Protein AF-A0A8J1VUG6-F1 (afdb_monomer_lite)

Radius of gyration: 17.3 Å; chains: 1; bounding box: 51×29×43 Å

Foldseek 3Di:
DDQAAWEEEEEEALQCAVLSVVVQVVLVPDPSHDYYHYQDDHPPPPCNHPDQVVRVVSRVVCCVVVVGVYYDYGYDDPPDDDDSVVVNVVVVVVSVDDDDCPDPCVVVVVVVVCVVVVNDDPDPPDDD

pLDDT: mean 87.61, std 13.74, range [41.72, 98.06]

Structure (mmCIF, N/CA/C/O backbone):
data_AF-A0A8J1VUG6-F1
#
_entry.id   AF-A0A8J1VUG6-F1
#
loop_
_atom_site.group_PDB
_atom_site.id
_atom_site.type_symbol
_atom_site.label_atom_id
_atom_site.label_alt_id
_atom_site.label_comp_id
_atom_site.label_asym_id
_atom_site.label_entity_id
_atom_site.label_seq_id
_atom_site.pdbx_PDB_ins_code
_atom_site.Cartn_x
_atom_site.Cartn_y
_atom_site.Cartn_z
_atom_site.occupancy
_atom_site.B_iso_or_equiv
_atom_site.auth_seq_id
_atom_site.auth_comp_id
_atom_site.auth_asym_id
_atom_site.auth_atom_id
_atom_site.pdbx_PDB_model_num
ATOM 1 N N . MET A 1 1 ? -2.597 5.042 23.668 1.00 48.38 1 MET A N 1
ATOM 2 C CA . MET A 1 1 ? -2.965 4.086 22.602 1.00 48.38 1 MET A CA 1
ATOM 3 C C . MET A 1 1 ? -1.822 4.036 21.604 1.00 48.38 1 MET A C 1
ATOM 5 O O . MET A 1 1 ? -1.421 5.086 21.121 1.00 48.38 1 MET A O 1
ATOM 9 N N . THR A 1 2 ? -1.231 2.868 21.366 1.00 62.34 2 THR A N 1
ATOM 10 C CA . THR A 1 2 ? -0.199 2.692 20.334 1.00 62.34 2 THR A CA 1
ATOM 11 C C . THR A 1 2 ? -0.850 2.777 18.956 1.00 62.34 2 THR A C 1
ATOM 13 O O . THR A 1 2 ? -1.847 2.101 18.719 1.00 62.34 2 THR A O 1
ATOM 16 N N . GLN A 1 3 ? -0.310 3.614 18.069 1.00 69.06 3 GLN A N 1
ATOM 17 C CA . GLN A 1 3 ? -0.737 3.678 16.667 1.00 69.06 3 GLN A CA 1
ATOM 18 C C . GLN A 1 3 ? -0.625 2.275 16.030 1.00 69.06 3 GLN A C 1
ATOM 20 O O . GLN A 1 3 ? 0.370 1.588 16.296 1.00 69.06 3 GLN A O 1
ATOM 25 N N . PRO A 1 4 ? -1.616 1.827 15.236 1.00 78.19 4 PRO A N 1
ATOM 26 C CA . PRO A 1 4 ? -1.541 0.545 14.542 1.00 78.19 4 PRO A CA 1
ATOM 27 C C . PRO A 1 4 ? -0.315 0.506 13.623 1.00 78.19 4 PRO A C 1
ATOM 29 O O . PRO A 1 4 ? 0.043 1.511 13.007 1.00 78.19 4 PRO A O 1
ATOM 32 N N . LYS A 1 5 ? 0.347 -0.656 13.563 1.00 92.50 5 LYS A N 1
ATOM 33 C CA . LYS A 1 5 ? 1.493 -0.887 12.680 1.00 92.50 5 LYS A CA 1
ATOM 34 C C . LYS A 1 5 ? 1.065 -1.730 11.485 1.00 92.50 5 LYS A C 1
ATOM 36 O O . LYS A 1 5 ? 0.889 -2.936 11.632 1.00 92.50 5 LYS A O 1
ATOM 41 N N . TRP A 1 6 ? 0.933 -1.097 10.328 1.00 96.56 6 TRP A N 1
ATOM 42 C CA . TRP A 1 6 ? 0.391 -1.700 9.114 1.00 96.56 6 TRP A CA 1
ATOM 43 C C . TRP A 1 6 ? 1.399 -2.592 8.389 1.00 96.56 6 TRP A C 1
ATOM 45 O O . TRP A 1 6 ? 2.557 -2.218 8.201 1.00 96.56 6 TRP A O 1
ATOM 55 N N . THR A 1 7 ? 0.946 -3.742 7.912 1.00 98.06 7 THR A N 1
ATOM 56 C CA . THR A 1 7 ? 1.592 -4.514 6.852 1.00 98.06 7 THR A CA 1
ATOM 57 C C . THR A 1 7 ? 0.941 -4.139 5.528 1.00 98.06 7 THR A C 1
ATOM 59 O O . THR A 1 7 ? -0.271 -4.262 5.379 1.00 98.06 7 THR A O 1
ATOM 62 N N . ILE A 1 8 ? 1.721 -3.641 4.572 1.00 98.06 8 ILE A N 1
ATOM 63 C CA . ILE A 1 8 ? 1.186 -3.060 3.334 1.00 98.06 8 ILE A CA 1
ATOM 64 C C . ILE A 1 8 ? 1.662 -3.880 2.143 1.00 98.06 8 ILE A C 1
ATOM 66 O O . ILE A 1 8 ? 2.869 -4.005 1.938 1.00 98.06 8 ILE A O 1
ATOM 70 N N . SER A 1 9 ? 0.740 -4.407 1.338 1.00 98.00 9 SER A N 1
ATOM 71 C CA . SER A 1 9 ? 1.074 -4.908 0.007 1.00 98.00 9 SER A CA 1
ATOM 72 C C . SER A 1 9 ? 1.249 -3.728 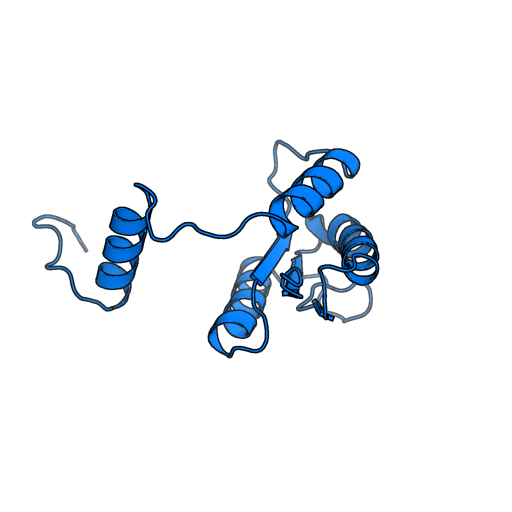-0.954 1.00 98.00 9 SER A C 1
ATOM 74 O O . SER A 1 9 ? 0.476 -2.774 -0.955 1.00 98.00 9 SER A O 1
ATOM 76 N N . LEU A 1 10 ? 2.318 -3.739 -1.740 1.00 97.25 10 LEU A N 1
ATOM 77 C CA . LEU A 1 10 ? 2.697 -2.639 -2.616 1.00 97.25 10 LEU A CA 1
ATOM 78 C C . LEU A 1 10 ? 2.913 -3.174 -4.025 1.00 97.25 10 LEU A C 1
ATOM 80 O O . LEU A 1 10 ? 3.736 -4.066 -4.222 1.00 97.25 10 LEU A O 1
ATOM 84 N N . GLY A 1 11 ? 2.203 -2.610 -4.997 1.00 94.62 11 GLY A N 1
ATOM 85 C CA . GLY A 1 11 ? 2.278 -3.047 -6.385 1.00 94.62 11 GLY A CA 1
ATOM 86 C C . GLY A 1 11 ? 2.260 -1.894 -7.378 1.00 94.62 11 GLY A C 1
ATOM 87 O O . GLY A 1 11 ? 1.700 -0.831 -7.110 1.00 94.62 11 GLY A O 1
ATOM 88 N N . ALA A 1 12 ? 2.889 -2.100 -8.529 1.00 93.12 12 ALA A N 1
ATOM 89 C CA . ALA A 1 12 ? 2.805 -1.186 -9.660 1.00 93.12 12 ALA A CA 1
ATOM 90 C C . ALA A 1 12 ? 2.991 -1.910 -10.992 1.00 93.12 12 ALA A C 1
ATOM 92 O O . ALA A 1 12 ? 3.654 -2.942 -11.028 1.00 93.12 12 ALA A O 1
ATOM 93 N N . ASP A 1 13 ? 2.452 -1.357 -12.075 1.00 90.00 13 ASP A N 1
ATOM 94 C CA . ASP A 1 13 ? 2.910 -1.699 -13.425 1.00 90.00 13 ASP A CA 1
ATOM 95 C C . ASP A 1 13 ? 4.224 -0.958 -13.755 1.00 90.00 13 ASP A C 1
ATOM 97 O O . ASP A 1 13 ? 4.775 -0.222 -12.925 1.00 90.00 13 ASP A O 1
ATOM 101 N N . SER A 1 14 ? 4.748 -1.142 -14.969 1.00 88.69 14 SER A N 1
ATOM 102 C CA . SER A 1 14 ? 5.983 -0.481 -15.412 1.00 88.69 14 SER A CA 1
ATOM 103 C C . SER A 1 14 ? 5.906 1.049 -15.336 1.00 88.69 14 SER A C 1
ATOM 105 O O . SER A 1 14 ? 6.895 1.694 -14.986 1.00 88.69 14 SER A O 1
ATOM 107 N N . ALA A 1 15 ? 4.731 1.639 -15.575 1.00 88.19 15 ALA A N 1
ATOM 108 C CA . ALA A 1 15 ? 4.528 3.085 -15.513 1.00 88.19 15 ALA A CA 1
ATOM 109 C C . ALA A 1 15 ? 4.610 3.640 -14.078 1.00 88.19 15 ALA A C 1
ATOM 111 O O . ALA A 1 15 ? 5.022 4.784 -13.880 1.00 88.19 15 ALA A O 1
ATOM 112 N N . GLY A 1 16 ? 4.242 2.846 -13.070 1.00 88.81 16 GLY A N 1
ATOM 113 C CA . GLY A 1 16 ? 4.299 3.230 -11.657 1.00 88.81 16 GLY A CA 1
ATOM 114 C C . GLY A 1 16 ? 5.609 2.896 -10.934 1.00 88.81 16 GLY A C 1
ATOM 115 O O . GLY A 1 16 ? 5.754 3.226 -9.754 1.00 88.81 16 GLY A O 1
ATOM 116 N N . LEU A 1 17 ? 6.565 2.240 -11.598 1.00 90.25 17 LEU A N 1
ATOM 117 C CA . LEU A 1 17 ? 7.721 1.597 -10.960 1.00 90.25 17 LEU A CA 1
ATOM 118 C C . LEU A 1 17 ? 8.624 2.549 -10.161 1.00 90.25 17 LEU A C 1
ATOM 120 O O . LEU A 1 17 ? 9.036 2.230 -9.040 1.00 90.25 17 LEU A O 1
ATOM 124 N N . ASP A 1 18 ? 8.916 3.729 -10.703 1.00 91.06 18 ASP A N 1
ATOM 125 C CA . ASP A 1 18 ? 9.763 4.708 -10.016 1.00 91.06 18 ASP A CA 1
ATOM 126 C C . ASP A 1 18 ? 9.070 5.262 -8.762 1.00 91.06 18 ASP A C 1
ATOM 128 O O . ASP A 1 18 ? 9.683 5.351 -7.697 1.00 91.06 18 ASP A O 1
ATOM 132 N N . TYR A 1 19 ? 7.764 5.536 -8.845 1.00 93.12 19 TYR A N 1
ATOM 133 C CA . TYR A 1 19 ? 6.966 5.973 -7.695 1.00 93.12 19 TYR A CA 1
ATOM 134 C C . TYR A 1 19 ? 6.896 4.878 -6.640 1.00 93.12 19 TYR A C 1
ATOM 136 O O . TYR A 1 19 ? 7.088 5.158 -5.459 1.00 93.12 19 TYR A O 1
ATOM 144 N N . LYS A 1 20 ? 6.683 3.627 -7.059 1.00 93.94 20 LYS A N 1
ATOM 145 C CA . LYS A 1 20 ? 6.674 2.478 -6.155 1.00 93.94 20 LYS A CA 1
ATOM 146 C C . LYS A 1 20 ? 7.983 2.364 -5.391 1.00 93.94 20 LYS A C 1
ATOM 148 O O . LYS A 1 20 ? 7.961 2.195 -4.179 1.00 93.94 2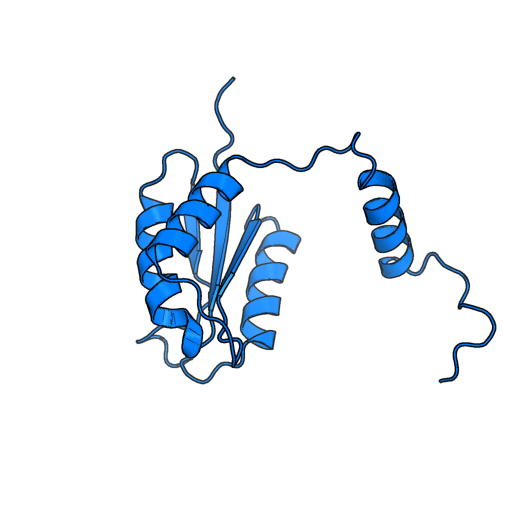0 LYS A O 1
ATOM 153 N N . THR A 1 21 ? 9.110 2.497 -6.085 1.00 93.12 21 THR A N 1
ATOM 154 C CA . THR A 1 21 ? 10.444 2.397 -5.480 1.00 93.12 21 THR A CA 1
ATOM 155 C C . THR A 1 21 ? 10.654 3.478 -4.421 1.00 93.12 21 THR A C 1
ATOM 157 O O . THR A 1 21 ? 11.097 3.186 -3.312 1.00 93.12 21 THR A O 1
ATOM 160 N N . ILE A 1 22 ? 10.284 4.721 -4.738 1.00 94.94 22 ILE A N 1
ATOM 161 C CA . ILE A 1 22 ? 10.416 5.852 -3.815 1.00 94.94 22 ILE A CA 1
ATOM 162 C C . ILE A 1 22 ? 9.494 5.679 -2.603 1.00 94.94 22 ILE A C 1
ATOM 164 O O . ILE A 1 22 ? 9.944 5.773 -1.462 1.00 94.94 22 ILE A O 1
ATOM 168 N N . LEU A 1 23 ? 8.216 5.384 -2.840 1.00 95.81 23 LEU A N 1
ATOM 169 C CA . LEU A 1 23 ? 7.220 5.251 -1.780 1.00 95.81 23 LEU A CA 1
ATOM 170 C C . LEU A 1 23 ? 7.480 4.026 -0.902 1.00 95.81 23 LEU A C 1
ATOM 172 O O . LEU A 1 23 ? 7.254 4.102 0.299 1.00 95.81 23 LEU A O 1
ATOM 176 N N . LYS A 1 24 ? 8.018 2.931 -1.450 1.00 96.56 24 LYS A N 1
ATOM 177 C CA . LYS A 1 24 ? 8.482 1.778 -0.665 1.00 96.56 24 LYS A CA 1
ATOM 178 C C . LYS A 1 24 ? 9.511 2.200 0.378 1.00 96.56 24 LYS A C 1
ATOM 180 O O . LYS A 1 24 ? 9.338 1.899 1.554 1.00 96.56 24 LYS A O 1
ATOM 185 N N . ALA A 1 25 ? 10.537 2.938 -0.044 1.00 96.88 25 ALA A N 1
ATOM 186 C CA . ALA A 1 25 ? 11.593 3.401 0.850 1.00 96.88 25 ALA A CA 1
ATOM 187 C C . ALA A 1 25 ? 11.071 4.369 1.926 1.00 96.88 25 ALA A C 1
ATOM 189 O O . ALA A 1 25 ? 11.593 4.385 3.041 1.00 96.88 25 ALA A O 1
ATOM 190 N N . ASP A 1 26 ? 10.056 5.177 1.607 1.00 97.12 26 ASP A N 1
ATOM 191 C CA . ASP A 1 26 ? 9.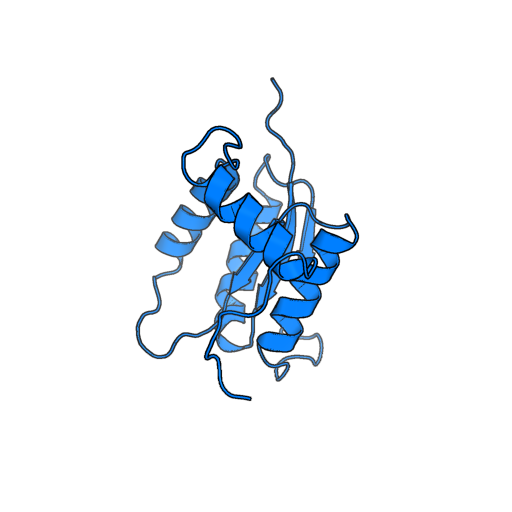411 6.068 2.576 1.00 97.12 26 ASP A CA 1
ATOM 192 C C . ASP A 1 26 ? 8.533 5.281 3.567 1.00 97.12 26 ASP A C 1
ATOM 194 O O . ASP A 1 26 ? 8.596 5.528 4.772 1.00 97.12 26 ASP A O 1
ATOM 198 N N . LEU A 1 27 ? 7.769 4.291 3.086 1.00 96.94 27 LEU A N 1
ATOM 199 C CA . LEU A 1 27 ? 6.946 3.405 3.913 1.00 96.94 27 LEU A CA 1
ATOM 200 C C . LEU A 1 27 ? 7.796 2.583 4.887 1.00 96.94 27 LEU A C 1
ATOM 202 O O . LEU A 1 27 ? 7.461 2.511 6.062 1.00 96.94 27 LEU A O 1
ATOM 206 N N . GLU A 1 28 ? 8.911 2.007 4.435 1.00 96.69 28 GLU A N 1
ATOM 207 C CA . GLU A 1 28 ? 9.818 1.211 5.279 1.00 96.69 28 GLU A CA 1
ATOM 208 C C . GLU A 1 28 ? 10.455 2.024 6.421 1.00 96.69 28 GLU A C 1
ATOM 210 O O . GLU A 1 28 ? 10.883 1.451 7.423 1.00 96.69 28 GLU A O 1
ATOM 215 N N . LYS A 1 29 ? 10.503 3.356 6.299 1.00 96.75 29 LYS A N 1
ATOM 216 C CA . LYS A 1 29 ? 11.014 4.268 7.333 1.00 96.75 29 LYS A CA 1
ATOM 217 C C . LYS A 1 29 ? 9.922 4.815 8.255 1.00 96.75 29 LYS A C 1
ATOM 219 O O . LYS A 1 29 ? 10.251 5.396 9.291 1.00 96.75 29 LYS A O 1
ATOM 224 N N . ASP A 1 30 ? 8.645 4.689 7.894 1.00 96.19 30 ASP A N 1
ATOM 225 C CA . ASP A 1 30 ? 7.548 5.254 8.679 1.00 96.19 30 ASP A CA 1
ATOM 226 C C . ASP A 1 30 ? 7.235 4.358 9.896 1.00 96.19 30 ASP A C 1
ATOM 228 O O . ASP A 1 30 ? 6.987 3.161 9.744 1.00 96.19 30 ASP A O 1
ATOM 232 N N . PRO A 1 31 ? 7.184 4.903 11.127 1.00 95.38 31 PRO A N 1
ATOM 233 C CA . PRO A 1 31 ? 6.954 4.110 12.339 1.00 95.38 31 PRO A CA 1
ATOM 234 C C . PRO A 1 31 ? 5.566 3.446 12.412 1.00 95.38 31 PRO A C 1
ATOM 236 O O . PRO A 1 31 ? 5.363 2.555 13.244 1.00 95.38 31 PRO A O 1
ATOM 239 N N . ARG A 1 32 ? 4.610 3.877 11.576 1.00 95.81 32 ARG A N 1
ATOM 240 C CA . ARG A 1 32 ? 3.271 3.278 11.443 1.00 95.81 32 ARG A CA 1
ATOM 241 C C . ARG A 1 32 ? 3.265 2.055 10.528 1.00 95.81 32 ARG A C 1
ATOM 243 O O . ARG A 1 32 ? 2.233 1.403 10.412 1.00 95.81 32 ARG A O 1
ATOM 250 N N . VAL A 1 33 ? 4.378 1.728 9.873 1.00 97.19 33 VAL A N 1
ATOM 251 C CA . VAL A 1 33 ? 4.489 0.583 8.966 1.00 97.19 33 VAL A CA 1
ATOM 252 C C . VAL A 1 33 ? 5.346 -0.495 9.622 1.00 97.19 33 VAL A C 1
ATOM 254 O O . VAL A 1 33 ? 6.460 -0.260 10.078 1.00 97.19 33 VAL A O 1
ATOM 257 N N . LYS A 1 34 ? 4.800 -1.708 9.704 1.00 96.94 34 LYS A N 1
ATOM 258 C CA . LYS A 1 34 ? 5.491 -2.903 10.198 1.00 96.94 34 LYS A CA 1
ATOM 259 C C . LYS A 1 34 ? 6.346 -3.541 9.109 1.00 96.94 34 LYS A C 1
ATOM 261 O O . LYS A 1 34 ? 7.457 -3.983 9.386 1.00 96.94 34 LYS A O 1
ATOM 266 N N . LYS A 1 35 ? 5.782 -3.677 7.908 1.00 96.81 35 LYS A N 1
ATOM 267 C CA . LYS A 1 35 ? 6.376 -4.410 6.786 1.00 96.81 35 LYS A CA 1
ATOM 268 C C . LYS A 1 35 ? 5.729 -3.970 5.475 1.00 96.81 35 LYS A C 1
ATOM 270 O O . LYS A 1 35 ? 4.519 -3.760 5.428 1.00 96.81 35 LYS A O 1
ATOM 275 N N . VAL A 1 36 ? 6.524 -3.909 4.411 1.00 97.62 36 VAL A N 1
ATOM 276 C CA . VAL A 1 36 ? 6.034 -3.763 3.036 1.00 97.62 36 VAL A CA 1
ATOM 277 C C . VAL A 1 36 ? 6.220 -5.089 2.297 1.00 97.62 36 VAL A C 1
ATOM 279 O O . VAL A 1 36 ? 7.290 -5.694 2.354 1.00 97.62 36 VAL A O 1
ATOM 282 N N . ILE A 1 37 ? 5.169 -5.564 1.633 1.00 97.56 37 ILE A N 1
ATOM 283 C CA . ILE A 1 37 ? 5.177 -6.750 0.772 1.00 97.56 37 ILE A CA 1
ATOM 284 C C . ILE A 1 37 ? 5.098 -6.259 -0.668 1.00 97.56 37 ILE A C 1
ATOM 286 O O . ILE A 1 37 ? 4.043 -5.853 -1.140 1.00 97.56 37 ILE A O 1
ATOM 290 N N . ASP A 1 38 ? 6.227 -6.269 -1.360 1.00 95.44 38 ASP A N 1
ATOM 291 C CA . ASP A 1 38 ? 6.300 -5.856 -2.757 1.00 95.44 38 ASP A CA 1
ATOM 292 C C . ASP A 1 38 ? 5.811 -6.994 -3.664 1.00 95.44 38 ASP A C 1
ATOM 294 O O . ASP A 1 38 ? 6.454 -8.039 -3.739 1.00 95.44 38 ASP A O 1
ATOM 298 N N . VAL A 1 39 ? 4.661 -6.812 -4.319 1.00 94.81 39 VAL A N 1
ATOM 299 C CA . VAL A 1 39 ? 4.037 -7.834 -5.184 1.00 94.81 39 VAL A CA 1
ATOM 300 C C . VAL A 1 39 ? 4.431 -7.702 -6.660 1.00 94.81 39 VAL A C 1
ATOM 302 O O . VAL A 1 39 ? 3.859 -8.378 -7.520 1.00 94.81 39 VAL A O 1
ATOM 305 N N . GLY A 1 40 ? 5.409 -6.843 -6.955 1.00 87.88 40 GLY A N 1
ATOM 306 C CA . GLY A 1 40 ? 5.841 -6.533 -8.314 1.00 87.88 40 GLY A CA 1
ATOM 307 C C . GLY A 1 40 ? 5.074 -5.352 -8.907 1.00 87.88 40 GLY A C 1
ATOM 308 O O . GLY A 1 40 ? 4.176 -4.776 -8.300 1.00 87.88 40 GLY A O 1
ATOM 309 N N . VAL A 1 41 ? 5.474 -4.831 -10.049 1.00 89.50 41 VAL A N 1
ATOM 310 C CA . VAL A 1 41 ? 6.600 -5.198 -10.911 1.00 89.50 41 VAL A CA 1
ATOM 311 C C . VAL A 1 41 ? 7.946 -4.717 -10.370 1.00 89.50 41 VAL A C 1
ATOM 313 O O . VAL A 1 41 ? 8.003 -3.639 -9.792 1.00 89.50 41 VAL A O 1
ATOM 316 N N . THR A 1 42 ? 9.050 -5.442 -10.541 1.00 86.25 42 THR A N 1
ATOM 317 C CA . THR A 1 42 ? 10.386 -4.965 -10.117 1.00 86.25 42 THR A CA 1
ATOM 318 C C . THR A 1 42 ? 11.350 -4.814 -11.293 1.00 86.25 42 THR A C 1
ATOM 320 O O . THR A 1 42 ? 11.225 -5.519 -12.288 1.00 86.25 42 THR A O 1
ATOM 323 N N . LYS A 1 43 ? 12.329 -3.895 -11.191 1.00 77.00 43 LYS A N 1
ATOM 324 C CA . LYS A 1 43 ? 13.296 -3.633 -12.280 1.00 77.00 43 LYS A CA 1
ATOM 325 C C . LYS A 1 43 ? 14.086 -4.887 -12.674 1.00 77.00 43 LYS A C 1
ATOM 327 O O . LYS A 1 43 ? 14.298 -5.111 -13.859 1.00 77.00 43 LYS A O 1
ATOM 332 N N . ASP A 1 44 ? 14.438 -5.717 -11.694 1.00 82.19 44 ASP A N 1
ATOM 333 C CA . ASP A 1 44 ? 15.312 -6.882 -11.884 1.00 82.19 44 ASP A CA 1
ATOM 334 C C . ASP A 1 44 ? 14.579 -8.232 -11.758 1.00 82.19 44 ASP A C 1
ATOM 336 O O . ASP A 1 44 ? 15.194 -9.287 -11.882 1.00 82.19 44 ASP A O 1
ATOM 340 N N . GLY A 1 45 ? 13.266 -8.231 -11.501 1.00 74.19 45 GLY A N 1
ATOM 341 C CA . GLY A 1 45 ? 12.497 -9.454 -11.226 1.00 74.19 45 GLY A CA 1
ATOM 342 C C . GLY A 1 45 ? 11.992 -10.197 -12.459 1.00 74.19 45 GLY A C 1
ATOM 343 O O . GLY A 1 45 ? 11.287 -11.192 -12.316 1.00 74.19 45 GLY A O 1
ATOM 344 N N . GLY A 1 46 ? 12.316 -9.718 -13.664 1.00 81.44 46 GLY A N 1
ATOM 345 C CA . GLY A 1 46 ? 11.870 -10.326 -14.922 1.00 81.44 46 GLY A CA 1
ATOM 346 C C . GLY A 1 46 ? 10.367 -10.183 -15.198 1.00 81.44 46 GLY A C 1
ATOM 347 O O . GLY A 1 46 ? 9.863 -10.809 -16.126 1.00 81.44 46 GLY A O 1
ATOM 348 N N . ASP A 1 47 ? 9.652 -9.362 -14.425 1.00 82.38 47 ASP A N 1
ATOM 349 C CA . ASP A 1 47 ? 8.203 -9.171 -14.511 1.00 82.38 47 ASP A CA 1
ATOM 350 C C . ASP A 1 47 ? 7.803 -7.780 -15.026 1.00 82.38 47 ASP A C 1
ATOM 352 O O . ASP A 1 47 ? 6.661 -7.369 -14.845 1.00 82.38 47 ASP A O 1
ATOM 356 N N . ILE A 1 48 ? 8.715 -7.065 -15.705 1.00 84.19 48 ILE A N 1
ATOM 357 C CA . ILE A 1 48 ? 8.515 -5.675 -16.162 1.00 84.19 48 ILE A CA 1
ATOM 358 C C . ILE A 1 48 ? 7.251 -5.469 -17.012 1.00 84.19 48 ILE A C 1
ATOM 360 O O . ILE A 1 48 ? 6.576 -4.449 -16.892 1.00 84.19 48 ILE A O 1
ATOM 364 N N . GLU A 1 49 ? 6.894 -6.481 -17.802 1.00 85.00 49 GLU A N 1
ATOM 365 C CA . GLU A 1 49 ? 5.738 -6.484 -18.704 1.00 85.00 49 GLU A CA 1
ATOM 366 C C . GLU A 1 49 ? 4.440 -6.975 -18.041 1.00 85.00 49 GLU A C 1
ATOM 368 O O . GLU A 1 49 ? 3.399 -7.087 -18.694 1.00 85.00 49 GLU A O 1
ATOM 373 N N . ARG A 1 50 ? 4.461 -7.312 -16.744 1.00 87.75 50 ARG A N 1
ATOM 374 C CA . ARG A 1 50 ? 3.264 -7.792 -16.050 1.00 87.75 50 ARG A CA 1
ATOM 375 C C . ARG A 1 50 ? 2.225 -6.673 -15.993 1.00 87.75 50 ARG A C 1
ATOM 377 O O . ARG A 1 50 ? 2.380 -5.681 -15.283 1.00 87.75 50 ARG A O 1
ATOM 384 N N . ALA A 1 51 ? 1.129 -6.872 -16.719 1.00 86.94 51 ALA A N 1
ATOM 385 C CA . ALA A 1 51 ? 0.035 -5.912 -16.783 1.00 86.94 51 ALA A CA 1
ATOM 386 C C . ALA A 1 51 ? -0.597 -5.650 -15.403 1.00 86.94 51 ALA A C 1
ATOM 388 O O . ALA A 1 51 ? -0.732 -6.565 -14.578 1.00 86.94 51 ALA A O 1
ATOM 389 N N . TYR A 1 52 ? -1.068 -4.414 -15.202 1.00 87.50 52 TYR A N 1
ATOM 390 C CA . TYR A 1 52 ? -1.644 -3.933 -13.944 1.00 87.50 52 TYR A CA 1
ATOM 391 C C . TYR A 1 52 ? -2.725 -4.838 -13.310 1.00 87.50 52 TYR A C 1
ATOM 393 O O . TYR A 1 52 ? -2.732 -4.916 -12.079 1.00 87.50 52 TYR A O 1
ATOM 401 N N . PRO A 1 53 ? -3.603 -5.568 -14.048 1.00 90.94 53 PRO A N 1
ATOM 402 C CA . PRO A 1 53 ? -4.636 -6.384 -13.409 1.00 90.94 53 PRO A CA 1
ATOM 403 C C . PRO A 1 53 ? -4.036 -7.503 -12.560 1.00 90.94 53 PRO A C 1
ATOM 405 O O . PRO A 1 53 ? -4.468 -7.730 -11.434 1.00 90.94 53 PRO A O 1
ATOM 408 N N . HIS A 1 54 ? -2.979 -8.154 -13.053 1.00 92.50 54 HIS A N 1
ATOM 409 C CA . HIS A 1 54 ? -2.318 -9.234 -12.325 1.00 92.50 54 HIS A CA 1
ATOM 410 C C . HIS A 1 54 ? -1.612 -8.728 -11.068 1.00 92.50 54 HIS A C 1
ATOM 412 O O . HIS A 1 54 ? -1.522 -9.458 -10.084 1.00 92.50 54 HIS A O 1
ATOM 418 N N . VAL A 1 55 ? -1.085 -7.502 -11.103 1.00 92.88 55 VAL A N 1
ATOM 419 C CA . VAL A 1 55 ? -0.466 -6.857 -9.938 1.00 92.88 55 VAL A CA 1
ATOM 420 C C . VAL A 1 55 ? -1.534 -6.494 -8.904 1.00 92.88 55 VAL A C 1
ATOM 422 O O . VAL A 1 55 ? -1.350 -6.755 -7.717 1.00 92.88 55 VAL A O 1
ATOM 425 N N . GLY A 1 56 ? -2.670 -5.953 -9.356 1.00 93.88 56 GLY A N 1
ATOM 426 C CA . GLY A 1 56 ? -3.812 -5.632 -8.502 1.00 93.88 56 GLY A CA 1
ATOM 427 C C . GLY A 1 56 ? -4.371 -6.859 -7.783 1.00 93.88 56 GLY A C 1
ATOM 428 O O . GLY A 1 56 ? -4.532 -6.825 -6.564 1.00 93.88 56 GLY A O 1
ATOM 429 N N . ILE A 1 57 ? -4.579 -7.959 -8.515 1.00 95.62 57 ILE A N 1
ATOM 430 C CA . ILE A 1 57 ? -5.035 -9.238 -7.951 1.00 95.62 57 ILE A CA 1
ATOM 431 C C . ILE A 1 57 ? -4.051 -9.736 -6.888 1.00 95.62 57 ILE A C 1
ATOM 433 O O . ILE A 1 57 ? -4.460 -9.993 -5.762 1.00 95.62 57 ILE A O 1
ATOM 437 N N . ALA A 1 58 ? -2.750 -9.777 -7.190 1.00 95.19 58 ALA A N 1
ATOM 438 C CA . ALA A 1 58 ? -1.755 -10.249 -6.227 1.00 95.19 58 ALA A CA 1
ATOM 439 C C . ALA A 1 58 ? -1.692 -9.386 -4.955 1.00 95.19 58 ALA A C 1
ATOM 441 O O . ALA A 1 58 ? -1.488 -9.912 -3.863 1.00 95.19 58 ALA A O 1
ATOM 442 N N . ALA A 1 59 ? -1.877 -8.067 -5.063 1.00 96.50 59 ALA A N 1
ATOM 443 C CA . ALA A 1 59 ? -1.946 -7.196 -3.891 1.00 96.50 59 ALA A CA 1
ATOM 444 C C . ALA A 1 59 ? -3.199 -7.460 -3.041 1.00 96.50 59 ALA A C 1
ATOM 446 O O . ALA A 1 59 ? -3.104 -7.447 -1.811 1.00 96.50 59 ALA A O 1
ATOM 447 N N . ALA A 1 60 ? -4.345 -7.698 -3.689 1.00 95.62 60 ALA A N 1
ATOM 448 C CA . ALA A 1 60 ? -5.617 -7.990 -3.035 1.00 95.62 60 ALA A CA 1
ATOM 449 C C . ALA A 1 60 ? -5.610 -9.366 -2.352 1.00 95.62 60 ALA A C 1
ATOM 451 O O . ALA A 1 60 ? -6.030 -9.479 -1.203 1.00 95.62 60 ALA A O 1
ATOM 452 N N . GLU A 1 61 ? -5.050 -10.388 -3.002 1.00 97.19 61 GLU A N 1
ATOM 453 C CA . GLU A 1 61 ? -4.887 -11.730 -2.429 1.00 97.19 61 GLU A CA 1
ATOM 454 C C . GLU A 1 61 ? -4.114 -11.693 -1.110 1.00 97.19 61 GLU A C 1
ATOM 456 O O . GLU A 1 61 ? -4.493 -12.375 -0.161 1.00 97.19 61 GLU A O 1
ATOM 461 N N . LYS A 1 62 ? -3.086 -10.838 -0.996 1.00 97.69 62 LYS A N 1
ATOM 462 C CA . LYS A 1 62 ? -2.341 -10.667 0.262 1.00 97.69 62 LYS A CA 1
ATOM 463 C C . LYS A 1 62 ? -3.206 -10.148 1.405 1.00 97.69 62 LYS A C 1
ATOM 465 O O . LYS A 1 62 ? -2.970 -10.531 2.548 1.00 97.69 62 LYS A O 1
ATOM 470 N N . ILE A 1 63 ? -4.200 -9.312 1.113 1.00 96.88 63 ILE A N 1
ATOM 471 C CA . ILE A 1 63 ? -5.152 -8.834 2.121 1.00 96.88 63 ILE A CA 1
ATOM 472 C C . ILE A 1 63 ? -6.122 -9.951 2.500 1.00 96.88 63 ILE A C 1
ATOM 474 O O . ILE A 1 63 ? -6.283 -10.245 3.679 1.00 96.88 63 ILE A O 1
ATOM 478 N N . VAL A 1 64 ? -6.720 -10.615 1.507 1.00 96.06 64 VAL A N 1
ATOM 479 C CA . VAL A 1 64 ? -7.682 -11.710 1.725 1.00 96.06 64 VAL A CA 1
ATOM 480 C C . VAL A 1 64 ? -7.053 -12.864 2.518 1.00 96.06 64 VAL A C 1
ATOM 482 O O . VAL A 1 64 ? -7.701 -13.454 3.377 1.00 96.06 64 VAL A O 1
ATOM 485 N N . GLN A 1 65 ? -5.771 -13.153 2.287 1.00 96.94 65 GLN A N 1
ATOM 486 C CA . GLN A 1 65 ? -5.002 -14.172 3.011 1.00 96.94 65 GLN A CA 1
ATOM 487 C C . GLN A 1 65 ? -4.567 -13.735 4.424 1.00 96.94 65 GLN A C 1
ATOM 489 O O . GLN A 1 65 ? -3.981 -14.533 5.154 1.00 96.94 65 GLN A O 1
ATOM 494 N N . GLY A 1 66 ? -4.812 -12.481 4.821 1.00 96.19 66 GLY A N 1
ATOM 495 C CA . GLY A 1 66 ? -4.372 -11.926 6.105 1.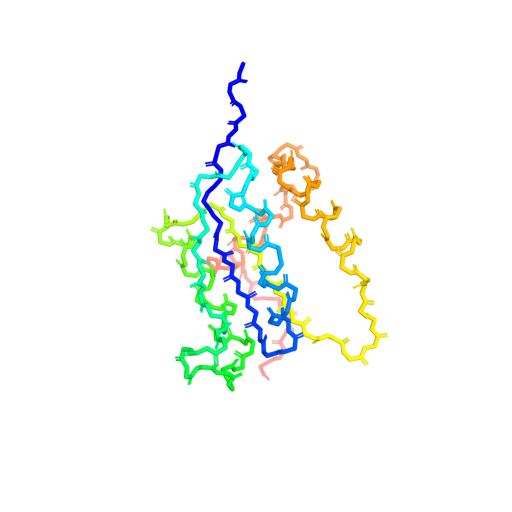00 96.19 66 GLY A CA 1
ATOM 496 C C . GLY A 1 66 ? -2.863 -11.666 6.197 1.00 96.19 66 GLY A C 1
ATOM 497 O O . GLY A 1 66 ? -2.337 -11.449 7.288 1.00 96.19 66 GLY A O 1
ATOM 498 N N . GLU A 1 67 ? -2.143 -11.689 5.071 1.00 97.25 67 GLU A N 1
ATOM 499 C CA . GLU A 1 67 ? -0.710 -11.377 5.018 1.00 97.25 67 GLU A CA 1
ATOM 500 C C . GLU A 1 67 ? -0.435 -9.866 5.029 1.00 97.25 67 GLU A C 1
ATOM 502 O O . GLU A 1 67 ? 0.646 -9.440 5.443 1.00 97.25 67 GLU A O 1
ATOM 507 N N . ALA A 1 68 ? -1.392 -9.060 4.563 1.00 97.50 68 ALA A N 1
ATOM 508 C CA . ALA A 1 68 ? -1.347 -7.604 4.553 1.00 97.50 68 ALA A CA 1
ATOM 509 C C . ALA A 1 68 ? -2.643 -7.007 5.117 1.00 97.50 68 ALA A C 1
ATOM 511 O O . ALA A 1 68 ? -3.723 -7.553 4.936 1.00 97.50 68 ALA A O 1
ATOM 512 N N . ASP A 1 69 ? -2.537 -5.843 5.752 1.00 96.94 69 ASP A N 1
ATOM 513 C CA . ASP A 1 69 ? -3.686 -5.089 6.258 1.00 96.94 69 ASP A CA 1
ATOM 514 C C . ASP A 1 69 ? -4.276 -4.168 5.178 1.00 96.94 69 ASP A C 1
ATOM 516 O O . ASP A 1 69 ? -5.447 -3.797 5.225 1.00 96.94 69 ASP A O 1
ATOM 520 N N . ARG A 1 70 ? -3.436 -3.716 4.236 1.00 96.12 70 ARG A N 1
ATOM 521 C CA . ARG A 1 70 ? -3.772 -2.719 3.208 1.00 96.12 70 ARG A CA 1
ATOM 522 C C . ARG A 1 70 ? -2.946 -2.931 1.944 1.00 96.12 70 ARG A C 1
ATOM 524 O O . ARG A 1 70 ? -1.868 -3.514 2.015 1.00 96.12 70 ARG A O 1
ATOM 531 N N . ALA A 1 71 ? -3.402 -2.354 0.832 1.00 97.00 71 ALA A N 1
ATOM 532 C CA . ALA A 1 71 ? -2.667 -2.313 -0.429 1.00 97.00 71 ALA A CA 1
ATOM 533 C C . ALA A 1 71 ? -2.453 -0.872 -0.912 1.00 97.00 71 ALA A C 1
ATOM 535 O O . ALA A 1 71 ? -3.362 -0.046 -0.830 1.00 97.00 71 ALA A O 1
ATOM 536 N N . LEU A 1 72 ? -1.269 -0.590 -1.460 1.00 96.38 72 LEU A N 1
ATOM 537 C CA . LEU A 1 72 ? -0.977 0.601 -2.256 1.00 96.38 72 LEU A CA 1
ATOM 538 C C . LEU A 1 72 ? -0.637 0.158 -3.684 1.00 96.38 72 LEU A C 1
ATOM 540 O O . LEU A 1 72 ? 0.319 -0.584 -3.902 1.00 96.38 72 LEU A O 1
ATOM 544 N N . LEU A 1 73 ? -1.429 0.610 -4.654 1.00 94.06 73 LEU A N 1
ATOM 545 C CA . LEU A 1 73 ? -1.273 0.275 -6.069 1.00 94.06 73 LEU A CA 1
ATOM 546 C C . LEU A 1 73 ? -0.984 1.537 -6.877 1.00 94.06 73 LEU A C 1
ATOM 548 O O . LEU A 1 73 ? -1.653 2.555 -6.698 1.00 94.06 73 LEU A O 1
ATOM 552 N N . ILE A 1 74 ? 0.009 1.475 -7.762 1.00 91.50 74 ILE A N 1
ATOM 553 C CA . ILE A 1 74 ? 0.448 2.614 -8.574 1.00 91.50 74 ILE A CA 1
ATOM 554 C C . ILE A 1 74 ? 0.441 2.194 -10.043 1.00 91.50 74 ILE A C 1
ATOM 556 O O . ILE A 1 74 ? 1.123 1.252 -10.426 1.00 91.50 74 ILE A O 1
ATOM 560 N N . CYS A 1 75 ? -0.318 2.898 -10.874 1.00 87.19 75 CYS A N 1
ATOM 561 C CA . CYS A 1 75 ? -0.366 2.650 -12.313 1.00 87.19 75 CYS A CA 1
ATOM 562 C C . CYS A 1 75 ? -0.356 3.964 -13.093 1.00 87.19 75 CYS A C 1
ATOM 564 O O . CYS A 1 75 ? -0.654 5.035 -12.550 1.00 87.19 75 CYS A O 1
ATOM 566 N N . GLY A 1 76 ? -0.005 3.889 -14.375 1.00 78.50 76 GLY A N 1
ATOM 567 C CA . GLY A 1 76 ? -0.149 5.018 -15.287 1.00 78.50 76 GLY A CA 1
ATOM 568 C C . GLY A 1 76 ? -1.616 5.230 -15.669 1.00 78.50 76 GLY A C 1
ATOM 569 O O . GLY A 1 76 ? -2.291 4.299 -16.092 1.00 78.50 76 GLY A O 1
ATOM 570 N N . THR A 1 77 ? -2.115 6.466 -15.591 1.00 65.50 77 THR A N 1
ATOM 571 C CA . THR A 1 77 ? -3.393 6.842 -16.220 1.00 65.50 77 THR A CA 1
ATOM 572 C C . THR A 1 77 ? -3.120 7.988 -17.189 1.00 65.50 77 THR A C 1
ATOM 574 O O . THR A 1 77 ? -2.623 9.041 -16.792 1.00 65.50 77 THR A O 1
ATOM 577 N N . GLY A 1 78 ? -3.368 7.759 -18.482 1.00 58.97 78 GLY A N 1
ATOM 578 C CA . GLY A 1 78 ? -2.822 8.510 -19.623 1.00 58.97 78 GLY A CA 1
ATOM 579 C C . GLY A 1 78 ? -3.078 10.025 -19.721 1.00 58.97 78 GLY A C 1
ATOM 580 O O . GLY A 1 78 ? -2.809 10.580 -20.780 1.00 58.97 78 GLY A O 1
ATOM 581 N N . GLN A 1 79 ? -3.568 10.721 -18.683 1.00 41.72 79 GLN A N 1
ATOM 582 C CA . GLN A 1 79 ? -3.767 12.176 -18.738 1.00 41.72 79 GLN A CA 1
ATOM 583 C C . GLN A 1 79 ? -3.494 13.011 -17.475 1.00 41.72 79 GLN A C 1
ATOM 585 O O . GLN A 1 79 ? -3.492 14.235 -17.606 1.00 41.72 79 GLN A O 1
ATOM 590 N N . ARG A 1 80 ? -3.234 12.458 -16.279 1.00 51.22 80 ARG A N 1
ATOM 591 C CA . ARG A 1 80 ? -2.858 13.277 -15.099 1.00 51.22 80 ARG A CA 1
ATOM 592 C C . ARG A 1 80 ? -1.978 12.492 -14.128 1.00 51.22 80 ARG A C 1
ATOM 594 O O . ARG A 1 80 ? -2.477 11.724 -13.314 1.00 51.22 80 ARG A O 1
ATOM 601 N N . VAL A 1 81 ? -0.673 12.739 -14.179 1.00 70.88 81 VAL A N 1
ATOM 602 C CA . VAL A 1 81 ? 0.279 12.248 -13.175 1.00 70.88 81 VAL A CA 1
ATOM 603 C C . VAL A 1 81 ? 0.459 13.350 -12.131 1.00 70.88 81 VAL A C 1
ATOM 605 O O . VAL A 1 81 ? 0.885 14.456 -12.461 1.00 70.88 81 VAL A O 1
ATOM 608 N N . ILE A 1 82 ? 0.096 13.081 -10.875 1.00 85.06 82 ILE A N 1
ATOM 609 C CA . ILE A 1 82 ? 0.495 13.949 -9.758 1.00 85.06 82 ILE A CA 1
ATOM 610 C C . ILE A 1 82 ? 2.002 13.801 -9.536 1.00 85.06 82 ILE A C 1
ATOM 612 O O . ILE A 1 82 ? 2.526 12.704 -9.674 1.00 85.06 82 ILE A O 1
ATOM 616 N N . GLY A 1 83 ? 2.700 14.881 -9.180 1.00 89.88 83 GLY A N 1
ATOM 617 C CA . GLY A 1 83 ? 4.129 14.809 -8.863 1.00 89.88 83 GLY A CA 1
ATOM 618 C C . GLY A 1 83 ? 4.423 13.954 -7.621 1.00 89.88 83 GLY A C 1
ATOM 619 O O . GLY A 1 83 ? 3.566 13.796 -6.747 1.00 89.88 83 GLY A O 1
ATOM 620 N N . ILE A 1 84 ? 5.659 13.458 -7.507 1.00 91.69 84 ILE A N 1
ATOM 621 C CA . ILE A 1 84 ? 6.075 12.525 -6.446 1.00 91.69 84 ILE A CA 1
ATOM 622 C C . ILE A 1 84 ? 5.852 13.083 -5.034 1.00 91.69 84 ILE A C 1
ATOM 624 O O . ILE A 1 84 ? 5.420 12.355 -4.146 1.00 91.69 84 ILE A O 1
ATOM 628 N N . GLU A 1 85 ? 6.037 14.387 -4.827 1.00 94.88 85 GLU A N 1
ATOM 629 C CA . GLU A 1 85 ? 5.792 15.025 -3.525 1.00 94.88 85 GLU A CA 1
ATOM 630 C C . GLU A 1 85 ? 4.311 15.019 -3.126 1.00 94.88 85 GLU A C 1
ATOM 632 O O . GLU A 1 85 ? 3.968 14.835 -1.957 1.00 94.88 85 GLU A O 1
ATOM 637 N N . VAL A 1 86 ? 3.409 15.162 -4.102 1.00 94.25 86 VAL A N 1
ATOM 638 C CA . VAL A 1 86 ? 1.967 15.050 -3.853 1.00 94.25 86 VAL A CA 1
ATOM 639 C C . VAL A 1 86 ? 1.620 13.603 -3.513 1.00 94.25 86 VAL A C 1
ATOM 641 O O . VAL A 1 86 ? 0.886 13.369 -2.555 1.00 94.25 86 VAL A O 1
ATOM 644 N N . ALA A 1 87 ? 2.197 12.631 -4.228 1.00 93.50 87 ALA A N 1
ATOM 645 C CA . ALA A 1 87 ? 2.008 11.214 -3.928 1.00 93.50 87 ALA A CA 1
ATOM 646 C C . ALA A 1 87 ? 2.493 10.857 -2.510 1.00 93.50 87 ALA A C 1
ATOM 648 O O . ALA A 1 87 ? 1.751 10.234 -1.752 1.00 93.50 87 ALA A O 1
ATOM 649 N N . ARG A 1 88 ? 3.678 11.333 -2.101 1.00 95.50 88 ARG A N 1
ATOM 650 C CA . ARG A 1 88 ? 4.198 11.182 -0.729 1.00 95.50 88 ARG A CA 1
ATOM 651 C C . ARG A 1 88 ? 3.234 11.726 0.315 1.00 95.50 88 ARG A C 1
ATOM 653 O O . ARG A 1 88 ? 2.954 11.051 1.304 1.00 95.50 88 ARG A O 1
ATOM 660 N N . LYS A 1 89 ? 2.703 12.934 0.094 1.00 96.50 89 LYS A N 1
ATOM 661 C CA . LYS A 1 89 ? 1.738 13.548 1.011 1.00 96.50 89 LYS A CA 1
ATOM 662 C C . LYS A 1 89 ? 0.468 12.705 1.128 1.00 96.50 89 LYS A C 1
ATOM 664 O O . LYS A 1 89 ? 0.045 12.425 2.243 1.00 96.50 89 LYS A O 1
ATOM 669 N N . LEU A 1 90 ? -0.098 12.255 0.007 1.00 95.69 90 LEU A N 1
ATOM 670 C CA . LEU A 1 90 ? -1.295 11.408 0.007 1.00 95.69 90 LEU A CA 1
ATOM 671 C C . LEU A 1 90 ? -1.067 10.095 0.760 1.00 95.69 90 LEU A C 1
ATOM 673 O O . LEU A 1 90 ? -1.884 9.738 1.603 1.00 95.69 90 LEU A O 1
ATOM 677 N N . VAL A 1 91 ? 0.056 9.415 0.515 1.00 96.06 91 VAL A N 1
ATOM 678 C CA . VAL A 1 91 ? 0.401 8.171 1.220 1.00 96.06 91 VAL A CA 1
ATOM 679 C C . VAL A 1 91 ? 0.570 8.425 2.717 1.00 96.06 91 VAL A C 1
ATOM 681 O O . VAL A 1 91 ? 0.037 7.676 3.534 1.00 96.06 91 VAL A O 1
ATOM 684 N N . LYS A 1 92 ? 1.248 9.513 3.099 1.00 95.62 92 LYS A N 1
ATOM 685 C CA . LYS A 1 92 ? 1.467 9.865 4.506 1.00 95.62 92 LYS A CA 1
ATOM 686 C C . LYS A 1 92 ? 0.163 10.116 5.265 1.00 95.62 92 LYS A C 1
ATOM 688 O O . LYS A 1 92 ? 0.054 9.669 6.412 1.00 95.62 92 LYS A O 1
ATOM 693 N N . GLU A 1 93 ? -0.783 10.822 4.646 1.00 96.62 93 GLU A N 1
ATOM 694 C CA . GLU A 1 93 ? -2.116 11.053 5.211 1.00 96.62 93 GLU A CA 1
ATOM 695 C C . GLU A 1 93 ? -2.918 9.750 5.263 1.00 96.62 93 GLU A C 1
ATOM 697 O O . GLU A 1 93 ? -3.445 9.391 6.313 1.00 96.62 93 GLU A O 1
ATOM 702 N N . TRP A 1 94 ? -2.931 8.981 4.170 1.00 96.31 94 TRP A N 1
ATOM 703 C CA . TRP A 1 94 ? -3.644 7.705 4.070 1.00 96.31 94 TRP A CA 1
ATOM 704 C C . TRP A 1 94 ? -3.249 6.696 5.159 1.00 96.31 94 TRP A C 1
ATOM 706 O O . TRP A 1 94 ? -4.119 6.018 5.708 1.00 96.31 94 TRP A O 1
ATOM 716 N N . LEU A 1 95 ? -1.970 6.644 5.549 1.00 95.25 95 LEU A N 1
ATOM 717 C CA . LEU A 1 95 ? -1.497 5.813 6.666 1.00 95.25 95 LEU A CA 1
ATOM 718 C C . LEU A 1 95 ? -2.194 6.119 8.003 1.00 95.25 95 LEU A C 1
ATOM 720 O O . LEU A 1 95 ? -2.276 5.243 8.865 1.00 95.25 95 LEU A O 1
ATOM 724 N N . GLY A 1 96 ? -2.650 7.360 8.199 1.00 93.56 96 GLY A N 1
ATOM 725 C CA . GLY A 1 96 ? -3.358 7.802 9.403 1.00 93.56 96 GLY A CA 1
ATOM 726 C C . GLY A 1 96 ? -4.874 7.611 9.345 1.00 93.56 96 GLY A C 1
ATOM 727 O O . GLY A 1 96 ? -5.536 7.743 10.371 1.00 93.56 96 GLY A O 1
ATOM 728 N N . LEU A 1 97 ? -5.432 7.298 8.174 1.00 93.69 97 LEU A N 1
ATOM 729 C CA . LEU A 1 97 ? -6.869 7.107 8.006 1.00 93.69 97 LEU A CA 1
ATOM 730 C C . LEU A 1 97 ? -7.267 5.685 8.394 1.00 93.69 97 LEU A C 1
ATOM 732 O O . LEU A 1 97 ? -6.589 4.720 8.042 1.00 93.69 97 LEU A O 1
ATOM 736 N N . VAL A 1 98 ? -8.389 5.553 9.092 1.00 92.69 98 VAL A N 1
ATOM 737 C CA . VAL A 1 98 ? -9.033 4.278 9.423 1.00 92.69 98 VAL A CA 1
ATOM 738 C C . VAL A 1 98 ? -10.492 4.391 9.006 1.00 92.69 98 VAL A C 1
ATOM 740 O O . VAL A 1 98 ? -11.090 5.458 9.153 1.00 92.69 98 VAL A O 1
ATOM 743 N N . PHE A 1 99 ? -11.042 3.318 8.441 1.00 93.00 99 PHE A N 1
ATOM 744 C CA . PHE A 1 99 ? -12.451 3.288 8.078 1.00 93.00 99 PHE A CA 1
ATOM 745 C C . PHE A 1 99 ? -13.321 3.424 9.331 1.00 93.00 99 PHE A C 1
ATOM 747 O O . PHE A 1 99 ? -13.100 2.733 10.323 1.00 93.00 99 PHE A O 1
ATOM 754 N N . ASP A 1 100 ? -14.297 4.327 9.280 1.00 94.25 100 ASP A N 1
ATOM 755 C CA . ASP A 1 100 ? -15.279 4.501 10.343 1.00 94.25 100 ASP A CA 1
ATOM 756 C C . ASP A 1 100 ? -16.532 3.684 10.017 1.00 94.25 100 ASP A C 1
ATOM 758 O O . ASP A 1 100 ? -17.334 4.056 9.153 1.00 94.25 100 ASP A O 1
ATOM 762 N N . GLU A 1 101 ? -16.708 2.582 10.742 1.00 93.44 101 GLU A N 1
ATOM 763 C CA . GLU A 1 101 ? -17.860 1.682 10.626 1.00 93.44 101 GLU A CA 1
ATOM 764 C C . GLU A 1 101 ? -19.193 2.344 11.009 1.00 93.44 101 GLU A C 1
ATOM 766 O O . GLU A 1 101 ? -20.255 1.811 10.705 1.00 93.44 101 GLU A O 1
ATOM 771 N N . LYS A 1 102 ? -19.168 3.521 11.648 1.00 94.50 102 LYS A N 1
ATOM 772 C CA . LYS A 1 102 ? -20.369 4.303 11.984 1.00 94.50 102 LYS A CA 1
ATOM 773 C C . LYS A 1 102 ? -20.659 5.410 10.973 1.00 94.50 102 LYS A C 1
ATOM 775 O O . LYS A 1 102 ? -21.638 6.141 11.128 1.00 94.50 102 LYS A O 1
ATOM 780 N N . SER A 1 103 ? -19.821 5.556 9.948 1.00 95.00 103 SER A N 1
ATOM 781 C CA . SER A 1 103 ? -20.008 6.569 8.913 1.00 95.00 103 SER A CA 1
ATOM 782 C C . SER A 1 103 ? -21.223 6.268 8.031 1.00 95.00 103 SER A C 1
ATOM 784 O O . SER A 1 103 ? -21.647 5.124 7.871 1.00 95.00 103 SER A O 1
ATOM 786 N N . SER A 1 104 ? -21.746 7.293 7.356 1.00 93.44 104 SER A N 1
ATOM 787 C CA . SER A 1 104 ? -22.820 7.131 6.361 1.00 93.44 104 SER A CA 1
ATOM 788 C C . SER A 1 104 ? -22.432 6.236 5.173 1.00 93.44 104 SER A C 1
ATOM 790 O O . SER A 1 104 ? -23.302 5.779 4.431 1.00 93.44 104 SER A O 1
ATOM 792 N N . SER A 1 105 ? -21.137 5.966 4.984 1.00 93.88 105 SER A N 1
ATOM 793 C CA . SER A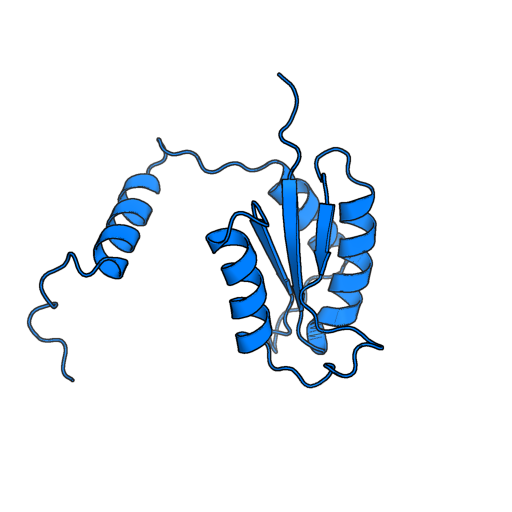 1 105 ? -20.634 5.035 3.973 1.00 93.88 105 SER A CA 1
ATOM 794 C C . SER A 1 105 ? -20.730 3.570 4.403 1.00 93.88 105 SER A C 1
ATOM 796 O O . SER A 1 105 ? -20.740 2.710 3.529 1.00 93.88 105 SER A O 1
ATOM 798 N N . ALA A 1 106 ? -20.853 3.266 5.700 1.00 94.75 106 ALA A N 1
ATOM 799 C CA . ALA A 1 106 ? -20.913 1.890 6.198 1.00 94.75 106 ALA A CA 1
ATOM 800 C C . ALA A 1 106 ? -22.087 1.101 5.604 1.00 94.75 106 ALA A C 1
ATOM 802 O O . ALA A 1 106 ? -21.896 -0.016 5.136 1.00 94.75 106 ALA A O 1
ATOM 803 N N . ALA A 1 107 ? -23.267 1.722 5.503 1.00 92.69 107 ALA A N 1
ATOM 804 C CA . ALA A 1 107 ? -24.430 1.104 4.863 1.00 92.69 107 ALA A CA 1
ATOM 805 C C . ALA A 1 107 ? -24.191 0.783 3.373 1.00 92.69 107 ALA A C 1
ATOM 807 O O . ALA A 1 107 ? -24.683 -0.221 2.871 1.00 92.69 107 ALA A O 1
ATOM 808 N N . LYS A 1 108 ? -23.406 1.609 2.666 1.00 93.31 108 LYS A N 1
ATOM 809 C CA . LYS A 1 108 ? -23.068 1.377 1.251 1.00 93.31 108 LYS A CA 1
ATOM 810 C C . LYS A 1 108 ? -22.083 0.223 1.096 1.00 93.31 108 LYS A C 1
ATOM 812 O O . LYS A 1 108 ? -22.237 -0.582 0.190 1.00 93.31 108 LYS A O 1
ATOM 817 N N . VAL A 1 109 ? -21.086 0.149 1.978 1.00 93.25 109 VAL A N 1
ATOM 818 C CA . VAL A 1 109 ? -20.117 -0.956 1.997 1.00 93.25 109 VAL A CA 1
ATOM 819 C C . VAL A 1 109 ? -20.821 -2.273 2.323 1.00 93.25 109 VAL A C 1
ATOM 821 O O . VAL A 1 109 ? -20.606 -3.248 1.617 1.00 93.25 109 VAL A O 1
ATOM 824 N N . ALA A 1 110 ? -21.717 -2.286 3.315 1.00 91.56 110 ALA A N 1
ATOM 825 C CA . ALA A 1 110 ? -22.506 -3.470 3.653 1.00 91.56 110 ALA A CA 1
ATOM 826 C C . ALA A 1 110 ? -23.337 -3.981 2.461 1.00 91.56 110 ALA A C 1
ATOM 828 O O . ALA A 1 110 ? -23.335 -5.176 2.193 1.00 91.56 110 ALA A O 1
ATOM 829 N N . ALA A 1 111 ? -23.970 -3.079 1.703 1.00 91.25 111 ALA A N 1
ATOM 830 C CA . ALA A 1 111 ? -24.728 -3.450 0.507 1.00 91.25 111 ALA A CA 1
ATOM 831 C C . ALA A 1 111 ? -23.847 -4.022 -0.622 1.00 91.25 111 ALA A C 1
ATOM 833 O O . ALA A 1 111 ? -24.280 -4.913 -1.347 1.00 91.25 111 ALA A O 1
ATOM 834 N N . LEU A 1 112 ? -22.614 -3.525 -0.788 1.00 91.88 112 LEU A N 1
ATOM 835 C CA . LEU A 1 112 ? -21.664 -4.087 -1.758 1.00 91.88 112 LEU A CA 1
ATOM 836 C C . LEU A 1 112 ? -21.219 -5.495 -1.355 1.00 91.88 112 LEU A C 1
ATOM 838 O O . LEU A 1 112 ? -21.185 -6.371 -2.209 1.00 91.88 112 LEU A O 1
ATOM 842 N N . ILE A 1 113 ? -20.944 -5.713 -0.066 1.00 91.75 113 ILE A N 1
ATOM 843 C CA . ILE A 1 113 ? -20.590 -7.036 0.470 1.00 91.75 113 ILE A CA 1
ATOM 844 C C . ILE A 1 113 ? -21.736 -8.024 0.231 1.00 91.75 113 ILE A C 1
ATOM 846 O O . ILE A 1 113 ? -21.516 -9.099 -0.313 1.00 91.75 113 ILE A O 1
ATOM 850 N N . GLU A 1 114 ? -22.973 -7.636 0.553 1.00 91.62 114 GLU A N 1
ATOM 851 C CA . GLU A 1 114 ? -24.155 -8.468 0.301 1.00 91.62 114 GLU A CA 1
ATOM 852 C C . GLU A 1 114 ? -24.306 -8.825 -1.186 1.00 91.62 114 GLU A C 1
ATOM 854 O O . GLU A 1 114 ? -24.628 -9.963 -1.523 1.00 91.62 114 GLU A O 1
ATOM 859 N N . TYR A 1 115 ? -24.037 -7.876 -2.088 1.00 90.31 115 TYR A N 1
ATOM 860 C CA . TYR A 1 115 ? -24.048 -8.128 -3.528 1.00 90.31 115 TYR A CA 1
ATOM 861 C C . TYR A 1 115 ? -22.950 -9.109 -3.966 1.00 90.31 115 TYR A C 1
ATOM 863 O O . TYR A 1 115 ? -23.228 -10.017 -4.750 1.00 90.31 115 TYR A O 1
ATOM 871 N N . GLU A 1 116 ? -21.724 -8.954 -3.461 1.00 89.62 116 GLU A N 1
ATOM 872 C CA . GLU A 1 116 ? -20.592 -9.841 -3.767 1.00 89.62 116 GLU A CA 1
ATOM 873 C C . GLU A 1 116 ? -20.802 -11.268 -3.231 1.00 89.62 116 GLU A C 1
ATOM 875 O O . GLU A 1 116 ? -20.440 -12.230 -3.910 1.00 89.62 116 GLU A O 1
ATOM 880 N N . ASP A 1 117 ? -21.475 -11.415 -2.087 1.00 90.50 117 ASP A N 1
ATOM 881 C CA . ASP A 1 117 ? -21.864 -12.705 -1.499 1.00 90.50 117 ASP A CA 1
ATOM 882 C C . ASP A 1 117 ? -23.062 -13.367 -2.220 1.00 90.50 117 ASP A C 1
ATOM 884 O O . ASP A 1 117 ? -23.492 -14.467 -1.861 1.00 90.50 117 ASP A O 1
ATOM 888 N N . GLY A 1 118 ? -23.609 -12.722 -3.259 1.00 83.00 118 GLY A N 1
ATOM 889 C CA . GLY A 1 118 ? -24.731 -13.227 -4.056 1.00 83.00 118 GLY A CA 1
ATOM 890 C C . GLY A 1 118 ? -26.110 -13.007 -3.421 1.00 83.00 118 GLY A C 1
ATOM 891 O O . GLY A 1 118 ? -27.079 -13.649 -3.824 1.00 83.00 118 GLY A O 1
ATOM 892 N N . GLY A 1 119 ? -26.209 -12.109 -2.438 1.00 64.88 119 GLY A N 1
ATOM 893 C CA . GLY A 1 119 ? -27.390 -11.868 -1.608 1.00 64.88 119 GLY A CA 1
ATOM 894 C C . GLY A 1 119 ? -28.498 -11.006 -2.222 1.00 64.88 119 GLY A C 1
ATOM 895 O O . GLY A 1 119 ? -29.486 -10.745 -1.544 1.00 64.88 119 GLY A O 1
ATOM 896 N N . VAL A 1 120 ? -28.395 -10.574 -3.484 1.00 60.91 120 VAL A N 1
ATOM 897 C CA . VAL A 1 120 ? -29.379 -9.653 -4.083 1.00 60.91 120 VAL A CA 1
ATOM 898 C C . VAL A 1 120 ? -30.110 -10.298 -5.260 1.00 60.91 120 VAL A C 1
ATOM 900 O O . VAL A 1 120 ? -29.500 -10.841 -6.182 1.00 60.91 120 VAL A O 1
ATOM 903 N N . GLU A 1 121 ? -31.442 -10.205 -5.244 1.00 57.31 121 GLU A N 1
ATOM 904 C CA . GLU A 1 121 ? -32.304 -10.557 -6.373 1.00 57.31 121 GLU A CA 1
ATOM 905 C C . GLU A 1 121 ? -31.881 -9.739 -7.608 1.00 57.31 121 GLU A C 1
ATOM 907 O O . GLU A 1 121 ? -31.759 -8.512 -7.533 1.00 57.31 121 GLU A O 1
ATOM 912 N N . LYS A 1 122 ? -31.603 -10.415 -8.738 1.00 56.09 122 LYS A N 1
ATOM 913 C CA . LYS A 1 122 ? -31.204 -9.764 -10.000 1.00 56.09 122 LYS A CA 1
ATOM 914 C C . LYS A 1 122 ? -32.131 -8.578 -10.276 1.00 56.09 122 LYS A C 1
ATOM 916 O O . LYS A 1 122 ? -33.350 -8.731 -10.241 1.00 56.09 122 LYS A O 1
ATOM 921 N N . VAL A 1 123 ? -31.553 -7.421 -10.605 1.00 59.03 123 VAL A N 1
ATOM 922 C CA . VAL A 1 123 ? -32.320 -6.229 -10.991 1.00 59.03 123 VAL A CA 1
ATOM 923 C C . VAL A 1 123 ? -33.308 -6.626 -12.100 1.00 59.03 123 VAL A C 1
ATOM 925 O O . VAL A 1 123 ? -32.857 -7.101 -13.150 1.00 59.03 123 VAL A O 1
ATOM 928 N N . PRO A 1 124 ? -34.631 -6.465 -11.910 1.00 47.66 124 PRO A N 1
ATOM 929 C CA . PRO A 1 124 ? -35.596 -6.792 -12.951 1.00 47.66 124 PRO A CA 1
ATOM 930 C C . PRO A 1 124 ? -35.300 -5.957 -14.206 1.00 47.66 124 PRO A C 1
ATOM 932 O O . PRO A 1 124 ? -35.431 -4.734 -14.182 1.00 47.66 124 PRO A O 1
ATOM 935 N N . GLY A 1 125 ? -34.868 -6.610 -15.292 1.00 58.16 125 GLY A N 1
ATOM 936 C CA . GLY A 1 125 ? -34.569 -5.968 -16.582 1.00 58.16 125 GLY A CA 1
ATOM 937 C C . GLY A 1 125 ? -33.087 -5.772 -16.939 1.00 58.16 125 GLY A C 1
ATOM 938 O O . GLY A 1 125 ? -32.803 -5.106 -17.932 1.00 58.16 125 GLY A O 1
ATOM 939 N N . GLY A 1 126 ? -32.135 -6.332 -16.185 1.00 46.44 126 GLY A N 1
ATOM 940 C CA . GLY A 1 126 ? -30.736 -6.411 -16.630 1.00 46.44 126 GLY A CA 1
ATOM 941 C C . GLY A 1 126 ? -30.556 -7.510 -17.683 1.00 46.44 126 GLY A C 1
ATOM 942 O O . GLY A 1 126 ? -30.593 -8.686 -17.332 1.00 46.44 126 GLY A O 1
ATOM 943 N N . ASN A 1 127 ? -30.409 -7.137 -18.958 1.00 49.09 127 ASN A N 1
ATOM 944 C CA . ASN A 1 127 ? -30.151 -8.086 -20.047 1.00 49.09 127 ASN A CA 1
ATOM 945 C C . ASN A 1 127 ? -28.802 -8.803 -19.860 1.00 49.09 127 ASN A C 1
ATOM 947 O O . ASN A 1 127 ? -27.819 -8.167 -19.474 1.00 49.09 127 ASN A O 1
ATOM 951 N N . GLU A 1 128 ? -28.796 -10.107 -20.159 1.00 48.97 128 GLU A N 1
ATOM 952 C CA . GLU A 1 128 ? -27.597 -10.935 -20.379 1.00 48.97 128 GLU A CA 1
ATOM 953 C C . GLU A 1 128 ? -26.850 -10.532 -21.659 1.00 48.97 128 GLU A C 1
ATOM 955 O O . GLU A 1 128 ? -27.518 -10.100 -22.631 1.00 48.97 128 GLU A O 1
#

Secondary structure (DSSP, 8-state):
-PPP-EEEEEEE-GGGHHHHHHHHHHHHH-TTEEEEEE-S--SSSS-TT--HHHHHHHHHHHHHTTS-SEEEEE---TT-PPPHHHHHHHHHHHTT----TTSTTHHHHHHHHHHHTT-S---TT---

Sequence (128 aa):
MTQPKWTISLGADSAGLDYKTILKADLEKDPRVKKVIDVGVTKDGGDIERAYPHVGIAAAEKIVQGEADRALLICGTGQRVIGIEVARKLVKEWLGLVF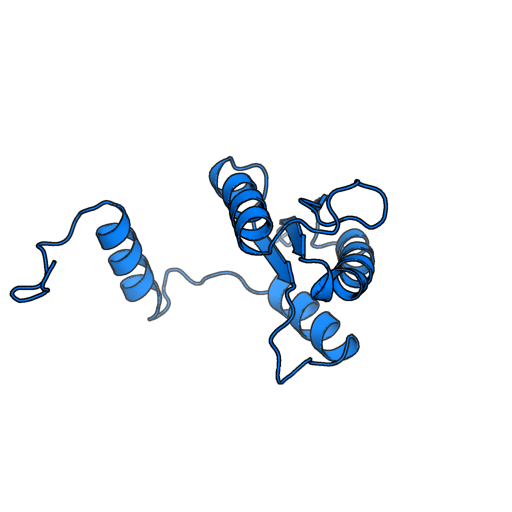DEKSSSAAKVAALIEYEDGGVEKVPGGNE